Protein AF-A0A7X7DNT7-F1 (afdb_monomer_lite)

Secondary structure (DSSP, 8-state):
---------HHHHHHHHHHHHHHHHHHHHHHHHHHHHHHH-----HHHHHHHHHHHHHHHHHHTS-SSSHHHHHHHHHHHHHHHHHHHHHHHHHHHHHHHHHH-

pLDDT: mean 86.92, std 12.63, range [35.16, 97.25]

Sequence (104 aa):
MMVEIIPFSLESLLLCGYVMFFIMINILGLLISSFYKRKFNQPSPKTGFILAIIIAFALIIVIQIPSKTIVFIQLVSSFLFISSATASIVSTLFLFLTMRKVRK

Structure (mmCIF, N/CA/C/O backbone):
data_AF-A0A7X7DNT7-F1
#
_entry.id   AF-A0A7X7DNT7-F1
#
loop_
_atom_site.group_PDB
_atom_site.id
_atom_site.type_symbol
_atom_site.label_atom_id
_atom_site.label_alt_id
_atom_site.label_comp_id
_atom_site.label_asym_id
_atom_site.label_entity_id
_atom_site.label_seq_id
_atom_site.pdbx_PDB_ins_code
_atom_site.Cartn_x
_atom_site.Cartn_y
_atom_site.Cartn_z
_atom_site.occupancy
_atom_site.B_iso_or_equiv
_atom_site.auth_seq_id
_atom_site.auth_comp_id
_atom_site.auth_asym_id
_atom_site.auth_atom_id
_atom_site.pdbx_PDB_model_num
ATOM 1 N N . MET A 1 1 ? 7.902 -24.024 -27.780 1.00 40.97 1 MET A N 1
ATOM 2 C CA . MET A 1 1 ? 7.625 -22.672 -27.257 1.00 40.97 1 MET A CA 1
ATOM 3 C C . MET A 1 1 ? 8.664 -22.396 -26.181 1.00 40.97 1 MET A C 1
ATOM 5 O O . MET A 1 1 ? 8.538 -22.930 -25.088 1.00 40.97 1 MET A O 1
ATOM 9 N N . MET A 1 2 ? 9.764 -21.722 -26.529 1.00 35.16 2 MET A N 1
ATOM 10 C CA . MET A 1 2 ? 10.780 -21.352 -25.541 1.00 35.16 2 MET A CA 1
ATOM 11 C C . MET A 1 2 ? 10.253 -20.141 -24.775 1.00 35.16 2 MET A C 1
ATOM 13 O O . MET A 1 2 ? 9.922 -19.128 -25.385 1.00 35.16 2 MET A O 1
ATOM 17 N N . VAL A 1 3 ? 10.092 -20.283 -23.461 1.00 48.12 3 VAL A N 1
ATOM 18 C CA . VAL A 1 3 ? 9.792 -19.157 -22.575 1.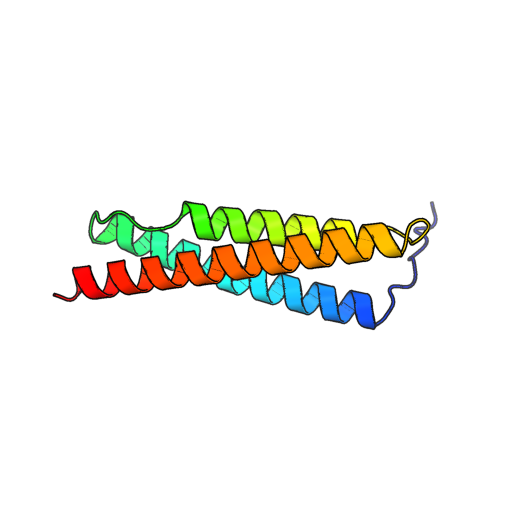00 48.12 3 VAL A CA 1
ATOM 19 C C . VAL A 1 3 ? 11.077 -18.344 -22.493 1.00 48.12 3 VAL A C 1
ATOM 21 O O . VAL A 1 3 ? 12.016 -18.742 -21.808 1.00 48.12 3 VAL A O 1
ATOM 24 N N . GLU A 1 4 ? 11.155 -17.253 -23.250 1.00 45.91 4 GLU A N 1
ATOM 25 C CA . GLU A 1 4 ? 12.224 -16.274 -23.088 1.00 45.91 4 GLU A CA 1
ATOM 26 C C . GLU A 1 4 ? 12.088 -15.667 -21.690 1.00 45.91 4 GLU A C 1
ATOM 28 O O . GLU A 1 4 ? 11.178 -14.887 -21.402 1.00 45.91 4 GLU A O 1
ATOM 33 N N . ILE A 1 5 ? 12.966 -16.093 -20.783 1.00 59.53 5 ILE A N 1
ATOM 34 C CA . ILE A 1 5 ? 13.079 -15.513 -19.451 1.00 59.53 5 ILE A CA 1
ATOM 35 C C . ILE A 1 5 ? 13.713 -14.140 -19.656 1.00 59.53 5 ILE A C 1
ATOM 37 O O . ILE A 1 5 ? 14.924 -14.029 -19.840 1.00 59.53 5 ILE A O 1
ATOM 41 N N . ILE A 1 6 ? 12.884 -13.097 -19.674 1.00 59.78 6 ILE A N 1
ATOM 42 C CA . ILE A 1 6 ? 13.352 -11.711 -19.703 1.00 59.78 6 ILE A CA 1
ATOM 43 C C . ILE A 1 6 ? 14.264 -11.528 -18.479 1.00 59.78 6 ILE A C 1
ATOM 45 O O . ILE A 1 6 ? 13.802 -11.754 -17.355 1.00 59.78 6 ILE A O 1
ATOM 49 N N . PRO A 1 7 ? 15.546 -11.158 -18.649 1.00 62.22 7 PRO A N 1
ATOM 50 C CA . PRO A 1 7 ? 16.430 -10.943 -17.515 1.00 62.22 7 PRO A CA 1
ATOM 51 C C . PRO A 1 7 ? 15.910 -9.747 -16.711 1.00 62.22 7 PRO A C 1
ATOM 53 O O . PRO A 1 7 ? 15.982 -8.600 -17.152 1.00 62.22 7 PRO A O 1
ATOM 56 N N . PHE A 1 8 ? 15.344 -10.020 -15.535 1.00 66.25 8 PHE A N 1
ATOM 57 C CA . PHE A 1 8 ? 14.947 -8.984 -14.588 1.00 66.25 8 PHE A CA 1
ATOM 58 C C . PHE A 1 8 ? 16.196 -8.280 -14.056 1.00 66.25 8 PHE A C 1
ATOM 60 O O . PHE A 1 8 ? 17.145 -8.934 -13.620 1.00 66.25 8 PHE A O 1
ATOM 67 N N . SER A 1 9 ? 16.191 -6.945 -14.050 1.00 80.94 9 SER A N 1
ATOM 68 C CA . SER A 1 9 ? 17.223 -6.192 -13.343 1.00 80.94 9 SER A CA 1
ATOM 69 C C . SER A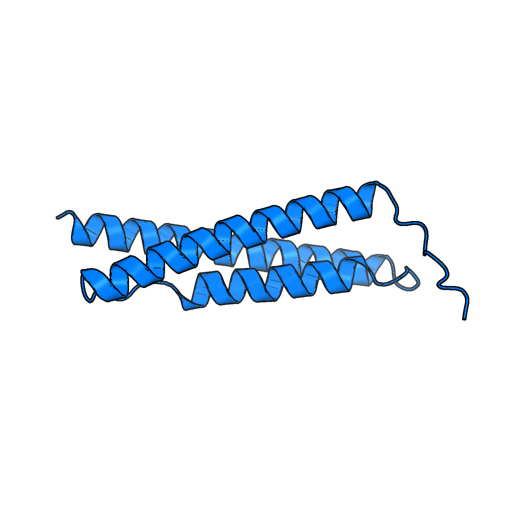 1 9 ? 17.103 -6.447 -11.835 1.00 80.94 9 SER A C 1
ATOM 71 O O . SER A 1 9 ? 16.002 -6.597 -11.291 1.00 80.94 9 SER A O 1
ATOM 73 N N . LEU A 1 10 ? 18.242 -6.490 -11.139 1.00 83.19 10 LEU A N 1
ATOM 74 C CA . LEU A 1 10 ? 18.284 -6.666 -9.684 1.00 83.19 10 LEU A CA 1
ATOM 75 C C . LEU A 1 10 ? 17.489 -5.562 -8.959 1.00 83.19 10 LEU A C 1
ATOM 77 O O . LEU A 1 10 ? 16.805 -5.832 -7.976 1.00 83.19 10 LEU A O 1
ATOM 81 N N . GLU A 1 11 ? 17.511 -4.339 -9.487 1.00 83.44 11 GLU A N 1
ATOM 82 C CA . GLU A 1 11 ? 16.739 -3.204 -8.972 1.00 83.44 11 GLU A CA 1
ATOM 83 C C . GLU A 1 11 ? 15.226 -3.450 -9.036 1.00 83.44 11 GLU A C 1
ATOM 85 O O . GLU A 1 11 ? 14.530 -3.273 -8.035 1.00 83.44 11 GLU A O 1
ATOM 90 N N . SER A 1 12 ? 14.710 -3.918 -10.178 1.00 81.62 12 SER A N 1
ATOM 91 C CA . SER A 1 12 ? 13.288 -4.241 -10.335 1.00 81.62 12 SER A CA 1
ATOM 92 C C . SER A 1 12 ? 12.863 -5.393 -9.426 1.00 81.62 12 SER A C 1
ATOM 94 O O . SER A 1 12 ? 11.757 -5.366 -8.884 1.00 81.62 12 SER A O 1
ATOM 96 N N . LEU A 1 13 ? 13.739 -6.382 -9.216 1.00 87.25 13 LEU A N 1
ATOM 97 C CA . LEU A 1 13 ? 13.488 -7.487 -8.291 1.00 87.25 13 LEU A CA 1
ATOM 98 C C . LEU A 1 13 ? 13.367 -6.991 -6.842 1.00 87.25 13 LEU A C 1
ATOM 100 O O . LEU A 1 13 ? 12.399 -7.325 -6.157 1.00 87.25 13 LEU A O 1
ATOM 104 N N . LEU A 1 14 ? 14.318 -6.169 -6.388 1.00 89.62 14 LEU A N 1
ATOM 105 C CA . LEU A 1 14 ? 14.310 -5.597 -5.039 1.00 89.62 14 LEU A CA 1
ATOM 106 C C . LEU A 1 14 ? 13.095 -4.693 -4.814 1.00 89.62 14 LEU A C 1
ATOM 108 O O . LEU A 1 14 ? 12.428 -4.803 -3.784 1.00 89.62 14 LEU A O 1
ATOM 112 N N . LEU A 1 15 ? 12.766 -3.844 -5.790 1.00 88.56 15 LEU A N 1
ATOM 113 C CA . LEU A 1 15 ? 11.601 -2.968 -5.720 1.00 88.56 15 LEU A CA 1
ATOM 114 C C . LEU A 1 15 ? 10.297 -3.774 -5.660 1.00 88.56 15 LEU A C 1
ATOM 116 O O . LEU A 1 15 ? 9.433 -3.483 -4.836 1.00 88.56 15 LEU A O 1
ATOM 120 N N . CYS A 1 16 ? 10.164 -4.821 -6.477 1.00 90.00 16 CYS A N 1
ATOM 121 C CA . CYS A 1 16 ? 9.005 -5.711 -6.437 1.00 90.00 16 CYS A CA 1
ATOM 122 C C . CYS A 1 16 ? 8.872 -6.397 -5.068 1.00 90.00 16 CYS A C 1
ATOM 124 O O . CYS A 1 16 ? 7.792 -6.391 -4.476 1.00 90.00 16 CYS A O 1
ATOM 126 N N . GLY A 1 17 ? 9.978 -6.910 -4.514 1.00 92.31 17 GLY A N 1
ATOM 127 C CA . GLY A 1 17 ? 10.010 -7.488 -3.169 1.00 92.31 17 GLY A CA 1
ATOM 128 C C . GLY A 1 17 ? 9.575 -6.496 -2.085 1.00 92.31 17 GLY A C 1
ATOM 129 O O . GLY A 1 17 ? 8.772 -6.839 -1.214 1.00 92.31 17 GLY A O 1
ATOM 130 N N . TYR A 1 18 ? 10.031 -5.245 -2.176 1.00 92.31 18 TYR A N 1
ATOM 131 C CA . TYR A 1 18 ? 9.625 -4.173 -1.268 1.00 92.31 18 TYR A CA 1
ATOM 132 C C . TYR A 1 18 ? 8.118 -3.881 -1.346 1.00 92.31 18 TYR A C 1
ATOM 134 O O . TYR A 1 18 ? 7.439 -3.812 -0.319 1.00 92.31 18 TYR A O 1
ATOM 142 N N . VAL A 1 19 ? 7.563 -3.763 -2.556 1.00 94.00 19 VAL A N 1
ATOM 143 C CA . VAL A 1 19 ? 6.124 -3.514 -2.751 1.00 94.00 19 VAL A CA 1
ATOM 144 C C . VAL A 1 19 ? 5.288 -4.698 -2.255 1.00 94.00 19 VAL A C 1
ATOM 146 O O . VAL A 1 19 ? 4.271 -4.497 -1.590 1.00 94.00 19 VAL A O 1
ATOM 149 N N . MET A 1 20 ? 5.741 -5.933 -2.486 1.00 94.44 20 MET A N 1
ATOM 150 C CA . MET A 1 20 ? 5.091 -7.141 -1.968 1.00 94.44 20 MET A CA 1
ATOM 151 C C . MET A 1 20 ? 5.056 -7.175 -0.437 1.00 94.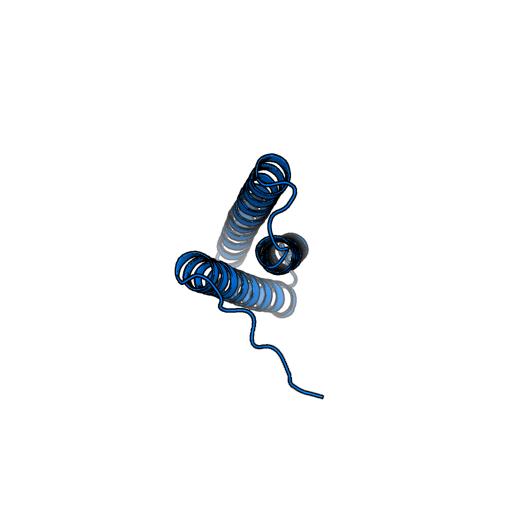44 20 MET A C 1
ATOM 153 O O . MET A 1 20 ? 4.025 -7.509 0.151 1.00 94.44 20 MET A O 1
ATOM 157 N N . PHE A 1 21 ? 6.139 -6.772 0.228 1.00 95.44 21 PHE A N 1
ATOM 158 C CA . PHE A 1 21 ? 6.152 -6.631 1.684 1.00 95.44 21 PHE A CA 1
ATOM 159 C C . PHE A 1 21 ? 5.131 -5.585 2.165 1.00 95.44 21 PHE A C 1
ATOM 161 O O . PHE A 1 21 ? 4.392 -5.822 3.123 1.00 95.44 21 PHE A O 1
ATOM 168 N N . PHE A 1 22 ? 5.012 -4.459 1.456 1.00 93.19 22 PHE A N 1
ATOM 169 C CA . PHE A 1 22 ? 4.022 -3.426 1.764 1.00 93.19 22 PHE A CA 1
ATOM 170 C C . PHE A 1 22 ? 2.577 -3.933 1.614 1.00 93.19 22 PHE A C 1
ATOM 172 O O . PHE A 1 22 ? 1.717 -3.630 2.446 1.00 93.19 22 PHE A O 1
ATOM 179 N N . ILE A 1 23 ? 2.307 -4.757 0.596 1.00 96.44 23 ILE A N 1
ATOM 180 C CA . ILE A 1 23 ? 1.016 -5.438 0.421 1.00 96.44 23 ILE A CA 1
ATOM 181 C C . ILE A 1 23 ? 0.714 -6.328 1.630 1.00 96.44 23 ILE A C 1
ATOM 183 O O . ILE A 1 23 ? -0.384 -6.245 2.181 1.00 96.44 23 ILE A O 1
ATOM 187 N N . MET A 1 24 ? 1.684 -7.123 2.093 1.00 97.25 24 MET A N 1
ATOM 188 C CA . MET A 1 24 ? 1.500 -8.006 3.253 1.00 97.25 24 MET A CA 1
ATOM 189 C C . MET A 1 24 ? 1.139 -7.230 4.523 1.00 97.25 24 MET A C 1
ATOM 191 O O . MET A 1 24 ? 0.207 -7.616 5.231 1.00 97.25 24 MET A O 1
ATOM 195 N N . ILE A 1 25 ? 1.796 -6.096 4.782 1.00 95.62 25 ILE A N 1
ATOM 196 C CA . ILE A 1 25 ? 1.449 -5.221 5.914 1.00 95.62 25 ILE A CA 1
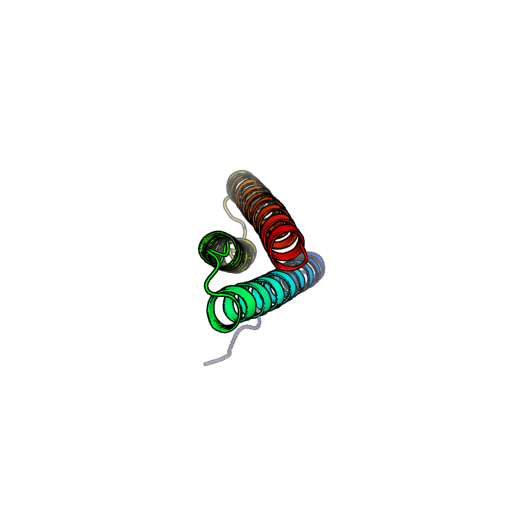ATOM 197 C C . ILE A 1 25 ? 0.001 -4.723 5.804 1.00 95.62 25 ILE A C 1
ATOM 199 O O . ILE A 1 25 ? -0.746 -4.771 6.783 1.00 95.62 25 ILE A O 1
ATOM 203 N N . ASN A 1 26 ? -0.426 -4.276 4.621 1.00 96.44 26 ASN A N 1
ATOM 204 C CA . ASN A 1 26 ? -1.795 -3.797 4.424 1.00 96.44 26 ASN A CA 1
ATOM 205 C C . ASN A 1 26 ? -2.835 -4.923 4.553 1.00 96.44 26 ASN A C 1
ATOM 207 O O . ASN A 1 26 ? -3.918 -4.686 5.089 1.00 96.44 26 ASN A O 1
ATOM 211 N N . ILE A 1 27 ? -2.512 -6.152 4.133 1.00 97.19 27 ILE A N 1
ATOM 212 C CA . ILE A 1 27 ? -3.365 -7.331 4.350 1.00 97.19 27 ILE A CA 1
ATOM 213 C C . ILE A 1 27 ? -3.528 -7.596 5.850 1.00 97.19 27 ILE A C 1
ATOM 215 O O . ILE A 1 27 ? -4.652 -7.774 6.319 1.00 97.19 27 ILE A O 1
ATOM 219 N N . LEU A 1 28 ? -2.441 -7.562 6.625 1.00 96.69 28 LEU A N 1
ATOM 220 C CA . LEU A 1 28 ? -2.511 -7.704 8.082 1.00 96.69 28 LEU A CA 1
ATOM 221 C C . LEU A 1 28 ? -3.378 -6.600 8.706 1.00 96.69 28 LEU A C 1
ATOM 223 O O . LEU A 1 28 ? -4.274 -6.895 9.500 1.00 96.69 28 LEU A O 1
ATOM 227 N N . GLY A 1 29 ? -3.189 -5.345 8.291 1.00 94.88 29 GLY A N 1
ATOM 228 C CA . GLY A 1 29 ? -4.027 -4.217 8.707 1.00 94.88 29 GLY A CA 1
ATOM 229 C C . GLY A 1 29 ? -5.512 -4.426 8.390 1.00 94.88 29 GLY A C 1
ATOM 230 O O . GLY A 1 29 ? -6.374 -4.202 9.245 1.00 94.88 29 GLY A O 1
ATOM 231 N N . LEU A 1 30 ? -5.828 -4.942 7.199 1.00 96.25 30 LEU A N 1
ATOM 232 C CA . LEU A 1 30 ? -7.188 -5.278 6.775 1.00 96.25 30 LEU A CA 1
ATOM 233 C C . LEU A 1 30 ? -7.813 -6.397 7.621 1.00 96.25 30 LEU A C 1
ATOM 235 O O . LEU A 1 30 ? -8.994 -6.306 7.981 1.00 96.25 30 LEU A O 1
ATOM 239 N N . LEU A 1 31 ? -7.044 -7.438 7.951 1.00 95.44 31 LEU A N 1
ATOM 240 C CA . LEU A 1 31 ? -7.489 -8.539 8.809 1.00 95.44 31 LEU A CA 1
ATOM 241 C C . LEU A 1 31 ? -7.801 -8.037 10.220 1.00 95.44 31 LEU A C 1
ATOM 243 O O . LEU A 1 31 ? -8.887 -8.302 10.742 1.00 95.44 31 LEU A O 1
ATOM 247 N N . ILE A 1 32 ? -6.904 -7.236 10.799 1.00 93.19 32 ILE A N 1
ATOM 248 C CA . ILE A 1 32 ? -7.102 -6.618 12.113 1.00 93.19 32 ILE A CA 1
ATOM 249 C C . ILE A 1 32 ? -8.334 -5.703 12.086 1.00 93.19 32 ILE A C 1
ATOM 251 O O . ILE A 1 32 ? -9.231 -5.824 12.919 1.00 93.19 32 ILE A O 1
ATOM 255 N N . SER A 1 33 ? -8.438 -4.832 11.084 1.00 92.25 33 SER A N 1
ATOM 256 C CA . SER A 1 33 ? -9.597 -3.959 10.874 1.00 92.25 33 SER A CA 1
ATOM 257 C C . SER A 1 33 ? -10.903 -4.759 10.768 1.00 92.25 33 SER A C 1
ATOM 259 O O . SER A 1 33 ? -11.930 -4.390 11.349 1.00 92.25 33 SER A O 1
ATOM 261 N N . SER A 1 34 ? -10.880 -5.903 10.083 1.00 92.50 34 SER A N 1
ATOM 262 C CA . SER A 1 34 ? -12.038 -6.788 9.957 1.00 92.50 34 SER A CA 1
ATOM 263 C C . SER A 1 34 ? -12.419 -7.477 11.258 1.00 92.50 34 SER A C 1
ATOM 265 O O . SER A 1 34 ? -13.613 -7.552 11.562 1.00 92.50 34 SER A O 1
ATOM 267 N N . PHE A 1 35 ? -11.432 -7.900 12.043 1.00 92.75 35 PHE A N 1
ATOM 268 C CA . PHE A 1 35 ? -11.642 -8.439 13.378 1.00 92.75 35 PHE A CA 1
ATOM 269 C C . PHE A 1 35 ? -12.322 -7.418 14.297 1.00 92.75 35 PHE A C 1
ATOM 271 O O . PHE A 1 35 ? -13.316 -7.748 14.940 1.00 92.75 35 PHE A O 1
ATOM 278 N N . TYR A 1 36 ? -11.866 -6.160 14.295 1.00 89.25 36 TYR A N 1
ATOM 279 C CA . TYR A 1 36 ? -12.452 -5.111 15.136 1.00 89.25 36 TYR A CA 1
ATOM 280 C C . TYR A 1 36 ? -13.917 -4.821 14.797 1.00 89.25 36 TYR A C 1
ATOM 282 O O . TYR A 1 36 ? -14.743 -4.723 15.706 1.00 89.25 36 TYR A O 1
ATOM 290 N N . LYS A 1 37 ? -14.271 -4.767 13.504 1.00 89.25 37 LYS A N 1
ATOM 291 C CA . LYS A 1 37 ? -15.678 -4.617 13.096 1.00 89.25 37 LYS A CA 1
ATOM 292 C C . LYS A 1 37 ? -16.528 -5.790 13.581 1.00 89.25 37 LYS A C 1
ATOM 294 O O . LYS A 1 37 ? -17.620 -5.571 14.086 1.00 89.25 37 LYS A O 1
ATOM 299 N N . ARG A 1 38 ? -16.043 -7.029 13.439 1.00 91.31 38 ARG A N 1
ATOM 300 C CA . ARG A 1 38 ? -16.808 -8.227 13.821 1.00 91.31 38 ARG A CA 1
ATOM 301 C C . ARG A 1 38 ? -16.960 -8.369 15.338 1.00 91.31 38 ARG A C 1
ATOM 303 O O . ARG A 1 38 ? -18.027 -8.758 15.790 1.00 91.31 38 ARG A O 1
ATOM 310 N N . LYS A 1 39 ? -15.910 -8.071 16.110 1.00 92.19 39 LYS A N 1
ATOM 311 C CA . LYS A 1 39 ? -15.891 -8.270 17.567 1.00 92.19 39 LYS A CA 1
ATOM 312 C C . LYS A 1 39 ? -16.562 -7.136 18.342 1.00 92.19 39 LYS A C 1
ATOM 314 O O . LYS A 1 39 ? -17.227 -7.405 19.333 1.00 92.19 39 LYS A O 1
ATOM 319 N N . PHE A 1 40 ? -16.381 -5.889 17.910 1.00 90.06 40 PHE A N 1
ATOM 320 C CA . PHE A 1 40 ? -16.811 -4.708 18.672 1.00 90.06 40 PHE A CA 1
ATOM 321 C C . PHE A 1 40 ? -17.901 -3.888 17.973 1.00 90.06 40 PHE A C 1
ATOM 323 O O . PHE A 1 40 ? -18.282 -2.831 18.471 1.00 90.06 40 PHE A O 1
ATOM 330 N N . ASN A 1 41 ? -18.370 -4.337 16.801 1.00 87.19 41 ASN A N 1
ATOM 331 C CA . ASN A 1 41 ? -19.358 -3.649 15.965 1.00 87.19 41 ASN A CA 1
ATOM 332 C C . ASN A 1 41 ? -19.020 -2.170 15.670 1.00 87.19 41 ASN A C 1
ATOM 334 O O . ASN A 1 41 ? -19.903 -1.352 15.429 1.00 87.19 41 ASN A O 1
ATOM 338 N N . GLN A 1 42 ? -17.733 -1.806 15.698 1.00 85.81 42 GLN A N 1
ATOM 339 C CA . GLN A 1 42 ? -17.275 -0.456 15.370 1.00 85.81 42 GLN A CA 1
ATOM 340 C C . GLN A 1 42 ? -16.942 -0.348 13.875 1.00 85.81 42 GLN A C 1
ATOM 342 O O . GLN A 1 42 ? -16.388 -1.292 13.295 1.00 85.81 42 GLN A O 1
ATOM 347 N N . PRO A 1 43 ? -17.219 0.802 13.234 1.00 84.38 43 PRO A N 1
ATOM 348 C CA . PRO A 1 43 ? -16.724 1.066 11.892 1.00 84.38 43 PRO A CA 1
ATOM 349 C C . PRO A 1 43 ? -15.188 1.070 11.902 1.00 84.38 43 PRO A C 1
ATOM 351 O O . PRO A 1 43 ? -14.552 1.677 12.766 1.00 84.38 43 PRO A O 1
ATOM 354 N N . SER A 1 44 ? -14.589 0.359 10.947 1.00 86.12 44 SER A N 1
ATOM 355 C CA . SER A 1 44 ? -13.140 0.214 10.809 1.00 86.12 44 SER A CA 1
ATOM 356 C C . SER A 1 44 ? -12.706 0.480 9.361 1.00 86.12 44 SER A C 1
ATOM 358 O O . SER A 1 44 ? -13.484 0.218 8.434 1.00 86.12 44 SER A O 1
ATOM 360 N N . PRO A 1 45 ? -11.491 1.015 9.128 1.00 89.62 45 PRO A N 1
ATOM 361 C CA . PRO A 1 45 ? -11.067 1.549 7.829 1.00 89.62 45 PRO A CA 1
ATOM 362 C C . PRO A 1 45 ? -10.634 0.447 6.849 1.00 89.62 45 PRO A C 1
ATOM 364 O O . PRO A 1 45 ? -9.504 0.411 6.377 1.00 89.62 45 PRO A O 1
ATOM 367 N N . LYS A 1 46 ? -11.521 -0.502 6.542 1.00 90.62 46 LYS A N 1
ATOM 368 C CA . LYS A 1 46 ? -11.221 -1.623 5.631 1.00 90.62 46 LYS A CA 1
ATOM 369 C C . LYS A 1 46 ? -10.930 -1.156 4.209 1.00 90.62 46 LYS A C 1
ATOM 371 O O . LYS A 1 46 ? -9.992 -1.633 3.583 1.00 90.62 46 LYS A O 1
ATOM 376 N N . THR A 1 47 ? -11.736 -0.217 3.719 1.00 90.44 47 THR A N 1
ATOM 377 C CA . THR A 1 47 ? -11.676 0.261 2.335 1.00 90.44 47 THR A CA 1
ATOM 378 C C . THR A 1 47 ? -10.321 0.876 2.006 1.00 90.44 47 THR A C 1
ATOM 380 O O . THR A 1 47 ? -9.804 0.645 0.920 1.00 90.44 47 THR A O 1
ATOM 383 N N . GLY A 1 48 ? -9.713 1.600 2.948 1.00 91.06 48 GLY A N 1
ATOM 384 C CA . GLY A 1 48 ? -8.414 2.225 2.720 1.00 91.06 48 GLY A CA 1
ATOM 385 C C . GLY A 1 48 ? -7.268 1.210 2.606 1.00 91.06 48 GLY A C 1
ATOM 386 O O . GLY A 1 48 ? -6.438 1.345 1.710 1.00 91.06 48 GLY A O 1
ATOM 387 N N . PHE A 1 49 ? -7.275 0.133 3.405 1.00 94.56 49 PHE A N 1
ATOM 388 C CA . PHE A 1 49 ? -6.314 -0.967 3.237 1.00 94.56 49 PHE A CA 1
ATOM 389 C C . PHE A 1 49 ? -6.507 -1.704 1.905 1.00 94.56 49 PHE A C 1
ATOM 391 O O . PHE A 1 49 ? -5.529 -2.010 1.230 1.00 94.56 49 PHE A O 1
ATOM 398 N N . ILE A 1 50 ? -7.757 -1.953 1.493 1.00 95.12 50 ILE A N 1
ATOM 399 C CA . ILE A 1 50 ? -8.059 -2.566 0.187 1.00 95.12 50 ILE A CA 1
ATOM 400 C C . ILE A 1 50 ? -7.536 -1.682 -0.950 1.00 95.12 50 ILE A C 1
ATOM 402 O O . ILE A 1 50 ? -6.888 -2.180 -1.867 1.00 95.12 50 ILE A O 1
ATOM 406 N N . LEU A 1 51 ? -7.770 -0.371 -0.873 1.00 94.62 51 LEU A N 1
ATOM 407 C CA . LEU A 1 51 ? -7.294 0.582 -1.870 1.00 94.62 51 LEU A CA 1
ATOM 408 C C . LEU A 1 51 ? -5.760 0.587 -1.954 1.00 94.62 51 LEU A C 1
ATOM 410 O O . LEU A 1 51 ? -5.214 0.500 -3.051 1.00 94.62 51 LEU A O 1
ATOM 414 N N . ALA A 1 52 ? -5.065 0.621 -0.813 1.00 94.19 52 ALA A N 1
ATOM 415 C CA . ALA A 1 52 ? -3.604 0.572 -0.768 1.00 94.19 52 ALA A CA 1
ATOM 416 C C . ALA A 1 52 ? -3.041 -0.705 -1.418 1.00 94.19 52 ALA A C 1
ATOM 418 O O . ALA A 1 52 ? -2.062 -0.623 -2.163 1.00 94.19 52 ALA A O 1
ATOM 419 N N . ILE A 1 53 ? -3.689 -1.858 -1.192 1.00 95.75 53 ILE A N 1
ATOM 420 C CA . ILE A 1 53 ? -3.337 -3.145 -1.814 1.00 95.75 53 ILE A CA 1
ATOM 421 C C . ILE A 1 53 ? -3.525 -3.088 -3.333 1.00 95.75 53 ILE A C 1
ATOM 423 O O . ILE A 1 53 ? -2.614 -3.456 -4.069 1.00 95.75 53 ILE A O 1
ATOM 427 N N . ILE A 1 54 ? -4.677 -2.606 -3.813 1.00 96.62 54 ILE A N 1
ATOM 428 C CA . ILE A 1 54 ? -4.967 -2.511 -5.254 1.00 96.62 54 ILE A CA 1
ATOM 429 C C . ILE A 1 54 ? -3.941 -1.613 -5.956 1.00 96.62 54 ILE A C 1
ATOM 431 O O . ILE A 1 54 ? -3.397 -1.993 -6.991 1.00 96.62 54 ILE A O 1
ATOM 435 N N . ILE A 1 55 ? -3.631 -0.450 -5.375 1.00 94.94 55 ILE A N 1
ATOM 436 C CA . ILE A 1 55 ? -2.640 0.481 -5.934 1.00 94.94 55 ILE A CA 1
ATOM 437 C C . ILE A 1 55 ? -1.239 -0.151 -5.939 1.00 94.94 55 ILE A C 1
ATOM 439 O O . ILE A 1 55 ? -0.509 -0.017 -6.918 1.00 94.94 55 ILE A O 1
ATOM 443 N N . ALA A 1 56 ? -0.866 -0.878 -4.882 1.00 93.75 56 ALA A N 1
ATOM 444 C CA . ALA A 1 56 ? 0.421 -1.565 -4.818 1.00 93.75 56 ALA A CA 1
ATOM 445 C C . ALA A 1 56 ? 0.537 -2.691 -5.864 1.00 93.75 56 ALA A C 1
ATOM 447 O O . ALA A 1 56 ? 1.585 -2.835 -6.491 1.00 93.75 56 ALA A O 1
ATOM 448 N N . PHE A 1 57 ? -0.537 -3.442 -6.131 1.00 94.75 57 PHE A N 1
ATOM 449 C CA . PHE A 1 57 ? -0.557 -4.407 -7.236 1.00 94.75 57 PHE A CA 1
ATOM 450 C C . PHE A 1 57 ? -0.433 -3.726 -8.602 1.00 94.75 57 PHE A C 1
ATOM 452 O O . PHE A 1 57 ? 0.319 -4.202 -9.452 1.00 94.75 57 PHE A O 1
ATOM 459 N N . ALA A 1 58 ? -1.113 -2.595 -8.810 1.00 93.69 58 ALA A N 1
ATOM 460 C CA . ALA A 1 58 ? -0.967 -1.815 -10.038 1.00 93.69 58 ALA A CA 1
ATOM 461 C C . ALA A 1 58 ? 0.485 -1.350 -10.242 1.00 93.69 58 ALA A C 1
ATOM 463 O O . ALA A 1 58 ? 1.004 -1.434 -11.353 1.00 93.69 58 ALA A O 1
ATOM 464 N N . LEU A 1 59 ? 1.169 -0.937 -9.170 1.00 91.81 59 LEU A N 1
ATOM 465 C CA . LEU A 1 59 ? 2.583 -0.565 -9.212 1.00 91.81 59 LEU A CA 1
ATOM 466 C C . LEU A 1 59 ? 3.477 -1.733 -9.665 1.00 91.81 59 LEU A C 1
ATOM 468 O O . LEU A 1 59 ? 4.346 -1.526 -10.507 1.00 91.81 59 LEU A O 1
ATOM 472 N N . ILE A 1 60 ? 3.240 -2.957 -9.178 1.00 91.38 60 ILE A N 1
ATOM 473 C CA . ILE A 1 60 ? 3.994 -4.149 -9.616 1.00 91.38 60 ILE A CA 1
ATOM 474 C C . ILE A 1 60 ? 3.847 -4.368 -11.125 1.00 91.38 60 ILE A C 1
ATOM 476 O O . ILE A 1 60 ? 4.841 -4.628 -11.800 1.00 91.38 60 ILE A O 1
ATOM 480 N N . ILE A 1 61 ? 2.632 -4.224 -11.662 1.00 89.50 61 ILE A N 1
ATOM 481 C CA . ILE A 1 61 ? 2.373 -4.370 -13.102 1.00 89.50 61 ILE A CA 1
ATOM 482 C C . ILE A 1 61 ? 3.131 -3.297 -13.891 1.00 89.50 61 ILE A C 1
ATOM 484 O O . ILE A 1 61 ? 3.785 -3.612 -14.883 1.00 89.50 61 ILE A O 1
ATOM 488 N N . VAL A 1 62 ? 3.086 -2.041 -13.435 1.00 88.44 62 VAL A N 1
ATOM 489 C CA . VAL A 1 62 ? 3.757 -0.915 -14.104 1.00 88.44 62 VAL A CA 1
ATOM 490 C C . VAL A 1 62 ? 5.279 -1.089 -14.126 1.00 88.44 62 VAL A C 1
ATOM 492 O O . VAL A 1 62 ? 5.901 -0.800 -15.146 1.00 88.44 62 VAL A O 1
ATOM 495 N N . ILE A 1 63 ? 5.880 -1.616 -13.052 1.00 85.75 63 ILE A N 1
ATOM 496 C CA . ILE A 1 63 ? 7.333 -1.857 -12.959 1.00 85.75 63 ILE A CA 1
ATOM 497 C C . ILE A 1 63 ? 7.821 -2.893 -13.988 1.00 85.75 63 ILE A C 1
ATOM 499 O O . ILE A 1 63 ? 8.985 -2.858 -14.383 1.00 85.75 63 ILE A O 1
ATOM 503 N N . GLN A 1 64 ? 6.959 -3.807 -14.445 1.00 83.12 64 GLN A N 1
ATOM 504 C CA . GLN A 1 64 ? 7.330 -4.855 -15.404 1.00 83.12 64 GLN A CA 1
ATOM 505 C C . GLN A 1 64 ? 7.270 -4.409 -16.872 1.00 83.12 64 GLN A C 1
ATOM 507 O O . GLN A 1 64 ? 7.653 -5.179 -17.751 1.00 83.12 64 GLN A O 1
ATOM 512 N N . ILE A 1 65 ? 6.800 -3.192 -17.166 1.00 82.94 65 ILE A N 1
ATOM 513 C CA . ILE A 1 65 ? 6.654 -2.711 -18.545 1.00 82.94 65 ILE A CA 1
ATOM 514 C C . ILE A 1 65 ? 8.034 -2.306 -19.099 1.00 82.94 65 ILE A C 1
ATOM 516 O O . ILE A 1 65 ? 8.628 -1.346 -18.599 1.00 82.94 65 ILE A O 1
ATOM 520 N N . PRO A 1 66 ? 8.551 -2.981 -20.149 1.00 70.19 66 PRO A N 1
ATOM 521 C CA . PRO A 1 66 ? 9.852 -2.659 -20.719 1.00 70.19 66 PRO A CA 1
ATOM 522 C C . PRO A 1 66 ? 9.861 -1.266 -21.365 1.00 70.19 66 PRO A C 1
ATOM 524 O O . PRO A 1 66 ? 8.938 -0.829 -22.057 1.00 70.19 66 PRO A O 1
ATOM 527 N N . SER A 1 67 ? 10.948 -0.555 -21.102 1.00 63.22 67 SER A N 1
ATOM 528 C CA . SER A 1 67 ? 11.139 0.883 -21.240 1.00 63.22 67 SER A CA 1
ATOM 529 C C . SER A 1 67 ? 11.258 1.362 -22.693 1.00 63.22 67 SER A C 1
ATOM 531 O O . SER A 1 67 ? 12.340 1.394 -23.270 1.00 63.22 67 SER A O 1
ATOM 533 N N . LYS A 1 68 ? 10.148 1.850 -23.263 1.00 57.22 68 LYS A N 1
ATOM 534 C CA . LYS A 1 68 ? 10.176 2.812 -24.391 1.00 57.22 68 LYS A CA 1
ATOM 535 C C . LYS A 1 68 ? 9.772 4.240 -23.984 1.00 57.22 68 LYS A C 1
ATOM 537 O O . LYS A 1 68 ? 10.095 5.187 -24.689 1.00 57.22 68 LYS A O 1
ATOM 542 N N . THR A 1 69 ? 9.158 4.418 -22.811 1.00 67.19 69 THR A N 1
ATOM 543 C CA . THR A 1 69 ? 8.743 5.719 -22.242 1.00 67.19 69 THR A CA 1
ATOM 544 C C . THR A 1 69 ? 9.213 5.855 -20.793 1.00 67.19 69 THR A C 1
ATOM 546 O O . THR A 1 69 ? 8.427 5.767 -19.850 1.00 67.19 69 THR A O 1
ATOM 549 N N . ILE A 1 70 ? 10.524 6.044 -20.618 1.00 73.31 70 ILE A N 1
ATOM 550 C CA . ILE A 1 70 ? 11.209 6.001 -19.312 1.00 73.31 70 ILE A CA 1
ATOM 551 C C . ILE A 1 70 ? 10.639 7.040 -18.329 1.00 73.31 70 ILE A C 1
ATOM 553 O O . ILE A 1 70 ? 10.312 6.697 -17.197 1.00 73.31 70 ILE A O 1
ATOM 557 N N . VAL A 1 71 ? 10.436 8.286 -18.771 1.00 82.12 71 VAL A N 1
ATOM 558 C CA . VAL A 1 71 ? 9.995 9.387 -17.889 1.00 82.12 71 VAL A CA 1
ATOM 559 C C . VAL A 1 71 ? 8.549 9.207 -17.418 1.00 82.12 71 VAL A C 1
ATOM 561 O O . VAL A 1 71 ? 8.250 9.381 -16.238 1.00 82.12 71 VAL A O 1
ATOM 564 N N . PHE A 1 72 ? 7.642 8.820 -18.320 1.00 82.38 72 PHE A N 1
ATOM 565 C CA . PHE A 1 72 ? 6.228 8.642 -17.976 1.00 82.38 72 PHE A CA 1
ATOM 566 C C . PHE A 1 72 ? 6.028 7.489 -16.986 1.00 82.38 72 PHE A C 1
ATOM 568 O O . PHE A 1 72 ? 5.311 7.643 -16.001 1.00 82.38 72 PHE A O 1
ATOM 575 N N . ILE A 1 73 ? 6.711 6.358 -17.199 1.00 84.12 73 ILE A N 1
ATOM 576 C CA . ILE A 1 73 ? 6.621 5.192 -16.307 1.00 84.12 73 ILE A CA 1
ATOM 577 C C . ILE A 1 73 ? 7.168 5.527 -14.914 1.00 84.12 73 ILE A C 1
ATOM 579 O O . ILE A 1 73 ? 6.543 5.167 -13.918 1.00 84.12 73 ILE A O 1
ATOM 583 N N . GLN A 1 74 ? 8.283 6.257 -14.818 1.00 85.00 74 GLN A N 1
ATOM 584 C CA . GLN A 1 74 ? 8.839 6.703 -13.534 1.00 85.00 74 GLN A CA 1
ATOM 585 C C . GLN A 1 74 ? 7.885 7.629 -12.772 1.00 85.00 74 GLN A C 1
ATOM 587 O O . GLN A 1 74 ? 7.689 7.467 -11.564 1.00 85.00 74 GLN A O 1
ATOM 592 N N . LEU A 1 75 ? 7.259 8.572 -13.478 1.00 89.50 75 LEU A N 1
ATOM 593 C CA . LEU A 1 75 ? 6.314 9.517 -12.894 1.00 89.50 75 LEU A CA 1
ATOM 594 C C . LEU A 1 75 ? 5.063 8.785 -12.384 1.00 89.50 75 LEU A C 1
ATOM 596 O O . LEU A 1 75 ? 4.707 8.930 -11.217 1.00 89.50 75 LEU A O 1
ATOM 600 N N . VAL A 1 76 ? 4.467 7.907 -13.200 1.00 90.50 76 VAL A N 1
ATOM 601 C CA . VAL A 1 76 ? 3.323 7.066 -12.800 1.00 90.50 76 VAL A CA 1
ATOM 602 C C . VAL A 1 76 ? 3.676 6.164 -11.616 1.00 90.50 76 VAL A C 1
ATOM 604 O O . VAL A 1 76 ? 2.912 6.093 -10.655 1.00 90.50 76 VAL A O 1
ATOM 607 N N . SER A 1 77 ? 4.847 5.523 -11.639 1.00 88.62 77 SER A N 1
ATOM 608 C CA . SER A 1 77 ? 5.311 4.662 -10.542 1.00 88.62 77 SER A CA 1
ATOM 609 C C . SER A 1 77 ? 5.454 5.441 -9.233 1.00 88.62 77 SER A C 1
ATOM 611 O O . SER A 1 77 ? 5.018 4.968 -8.186 1.00 88.62 77 SER A O 1
ATOM 613 N N . SER A 1 78 ? 5.993 6.664 -9.293 1.00 91.00 78 SER A N 1
ATOM 614 C CA . SER A 1 78 ? 6.137 7.540 -8.123 1.00 91.00 78 SER A CA 1
ATOM 615 C C . SER A 1 78 ? 4.781 7.950 -7.548 1.00 91.00 78 SER A C 1
ATOM 617 O O . SER A 1 78 ? 4.576 7.870 -6.337 1.00 91.00 78 SER A O 1
ATOM 619 N N . PHE A 1 79 ? 3.824 8.331 -8.403 1.00 93.88 79 PHE A N 1
ATOM 620 C CA . PHE A 1 79 ? 2.467 8.659 -7.956 1.00 93.88 79 PHE A CA 1
ATOM 621 C C . PHE A 1 79 ? 1.764 7.453 -7.331 1.00 93.88 79 PHE A C 1
ATOM 623 O O . PHE A 1 79 ? 1.229 7.575 -6.232 1.00 93.88 79 PHE A O 1
ATOM 630 N N . LEU A 1 80 ? 1.812 6.281 -7.973 1.00 93.31 80 LEU A N 1
ATOM 631 C CA . LEU A 1 80 ? 1.232 5.049 -7.428 1.00 93.31 80 LEU A CA 1
ATOM 632 C C . LEU A 1 80 ? 1.840 4.695 -6.068 1.00 93.31 80 LEU A C 1
ATOM 634 O O . LEU A 1 80 ? 1.115 4.346 -5.134 1.00 93.31 80 LEU A O 1
ATOM 638 N N . PHE A 1 81 ? 3.157 4.841 -5.930 1.00 93.06 81 PHE A N 1
ATOM 639 C CA . PHE A 1 81 ? 3.850 4.601 -4.673 1.00 93.06 81 PHE A CA 1
ATOM 640 C C . PHE A 1 81 ? 3.367 5.536 -3.557 1.00 93.06 81 PHE A C 1
ATOM 642 O O . PHE A 1 81 ? 2.953 5.075 -2.492 1.00 93.06 81 PHE A O 1
ATOM 649 N N . ILE A 1 82 ? 3.350 6.847 -3.815 1.00 95.50 82 ILE A N 1
ATOM 650 C CA . ILE A 1 82 ? 2.911 7.859 -2.845 1.00 95.50 82 ILE A CA 1
ATOM 651 C C . ILE A 1 82 ? 1.433 7.660 -2.485 1.00 95.50 82 ILE A C 1
ATOM 653 O O . ILE A 1 82 ? 1.071 7.711 -1.308 1.00 95.50 82 ILE A O 1
ATOM 657 N N . SER A 1 83 ? 0.567 7.385 -3.462 1.00 93.62 83 SER A N 1
ATOM 658 C CA . SER A 1 83 ? -0.857 7.128 -3.223 1.00 93.62 83 SER A CA 1
ATOM 659 C C . SER A 1 83 ? -1.091 5.866 -2.386 1.00 93.62 83 SER A C 1
ATOM 661 O O . SER A 1 83 ? -1.909 5.888 -1.468 1.00 93.62 83 SER A O 1
ATOM 663 N N . SER A 1 84 ? -0.351 4.780 -2.637 1.00 94.38 84 SER A N 1
ATOM 664 C CA . SER A 1 84 ? -0.431 3.563 -1.815 1.00 94.38 84 SER A CA 1
ATOM 665 C C . SER A 1 84 ? 0.052 3.818 -0.382 1.00 94.38 84 SER A C 1
ATOM 667 O O . SER A 1 84 ? -0.629 3.457 0.582 1.00 94.38 84 SER A O 1
ATOM 669 N N . ALA A 1 85 ? 1.185 4.509 -0.224 1.00 94.06 85 ALA A N 1
ATOM 670 C CA . ALA A 1 85 ? 1.751 4.826 1.083 1.00 94.06 85 ALA A CA 1
ATOM 671 C C . ALA A 1 85 ? 0.829 5.734 1.910 1.00 94.06 85 ALA A C 1
ATOM 673 O O . ALA A 1 85 ? 0.559 5.451 3.077 1.00 94.06 85 ALA A O 1
ATOM 674 N N . THR A 1 86 ? 0.288 6.791 1.304 1.00 95.56 86 THR A N 1
ATOM 675 C CA . THR A 1 86 ? -0.650 7.707 1.972 1.00 95.56 86 THR A CA 1
ATOM 676 C C . THR A 1 86 ? -1.948 7.003 2.366 1.00 95.56 86 THR A C 1
ATOM 678 O O . THR A 1 86 ? -2.379 7.139 3.512 1.00 95.56 86 THR A O 1
ATOM 681 N N . ALA A 1 87 ? -2.532 6.180 1.486 1.00 93.81 87 ALA A N 1
ATOM 682 C CA . ALA A 1 87 ? -3.708 5.371 1.813 1.00 93.81 87 ALA A CA 1
ATOM 683 C C . ALA A 1 87 ? -3.441 4.412 2.988 1.00 93.81 87 ALA A C 1
ATOM 685 O O . ALA A 1 87 ? -4.272 4.295 3.894 1.00 93.81 87 ALA A O 1
ATOM 686 N N . SER A 1 88 ? -2.266 3.777 3.014 1.00 95.00 88 SER A N 1
ATOM 687 C CA . SER A 1 88 ? -1.831 2.893 4.102 1.00 95.00 88 SER A CA 1
ATOM 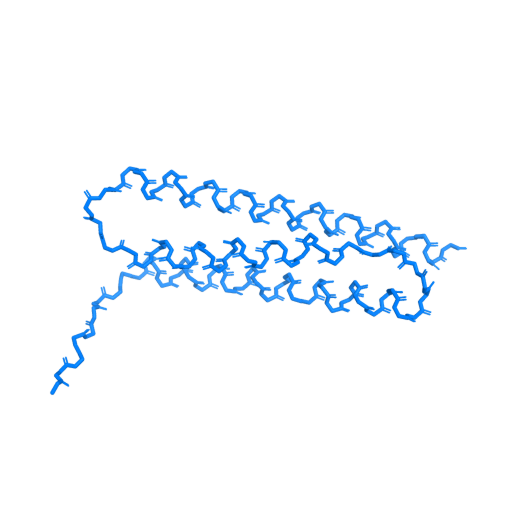688 C C . SER A 1 88 ? -1.680 3.639 5.436 1.00 95.00 88 SER A C 1
ATOM 690 O O . SER A 1 88 ? -2.248 3.219 6.450 1.00 95.00 88 SER A O 1
ATOM 692 N N . ILE A 1 89 ? -0.996 4.792 5.446 1.00 96.75 89 ILE A N 1
ATOM 693 C CA . ILE A 1 89 ? -0.799 5.619 6.650 1.00 96.75 89 ILE A CA 1
ATOM 694 C C . ILE A 1 89 ? -2.144 6.077 7.216 1.00 96.75 89 ILE A C 1
ATOM 696 O O . ILE A 1 89 ? -2.419 5.881 8.400 1.00 96.75 89 ILE A O 1
ATOM 700 N N . VAL A 1 90 ? -3.010 6.640 6.371 1.00 95.88 90 VAL A N 1
ATOM 701 C CA . VAL A 1 90 ? -4.327 7.140 6.787 1.00 95.88 90 VAL A CA 1
ATOM 702 C C . VAL A 1 90 ? -5.189 6.004 7.349 1.00 95.88 90 VAL A C 1
ATOM 704 O O . VAL A 1 90 ? -5.785 6.149 8.417 1.00 95.88 90 VAL A O 1
ATOM 707 N N . SER A 1 91 ? -5.206 4.841 6.693 1.00 94.81 91 SER A N 1
ATOM 708 C CA . SER A 1 91 ? -5.951 3.664 7.168 1.00 94.81 91 SER A CA 1
ATOM 709 C C . SER A 1 91 ? -5.428 3.149 8.504 1.00 94.81 91 SER A C 1
ATOM 711 O O . SER A 1 91 ? -6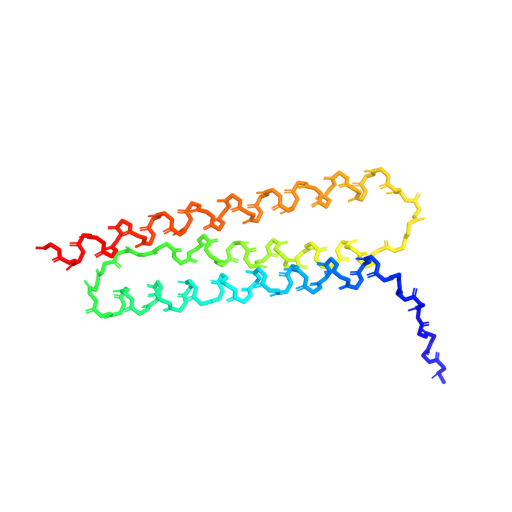.210 2.793 9.386 1.00 94.81 91 SER A O 1
ATOM 713 N N . THR A 1 92 ? -4.110 3.155 8.684 1.00 95.19 92 THR A N 1
ATOM 714 C CA . THR A 1 92 ? -3.464 2.737 9.931 1.00 95.19 92 THR A CA 1
ATOM 715 C C . THR A 1 92 ? -3.786 3.698 11.073 1.00 95.19 92 THR A C 1
ATOM 717 O O . THR A 1 92 ? -4.137 3.249 12.164 1.00 95.19 92 THR A O 1
ATOM 720 N N . LEU A 1 93 ? -3.761 5.011 10.823 1.00 96.12 93 LEU A N 1
ATOM 721 C CA . LEU A 1 93 ? -4.157 6.026 11.803 1.00 96.12 93 LEU A CA 1
ATOM 722 C C . LEU A 1 93 ? -5.621 5.867 12.222 1.00 96.12 93 LEU A C 1
ATOM 724 O O . LEU A 1 93 ? -5.923 5.849 13.416 1.00 96.12 93 LEU A O 1
ATOM 728 N N . PHE A 1 94 ? -6.535 5.685 11.266 1.00 92.94 94 PHE A N 1
ATOM 729 C CA . PHE A 1 94 ? -7.938 5.427 11.588 1.00 92.94 94 PHE A CA 1
ATOM 730 C C . PHE A 1 94 ? -8.118 4.132 12.379 1.00 92.94 94 PHE A C 1
ATOM 732 O O . PHE A 1 94 ? -8.890 4.109 13.336 1.00 92.94 94 PHE A O 1
ATOM 739 N N . LEU A 1 95 ? -7.383 3.070 12.037 1.00 93.81 95 LEU A N 1
ATOM 740 C CA . LEU A 1 95 ? -7.442 1.807 12.765 1.00 93.81 95 LEU A CA 1
ATOM 741 C C . LEU A 1 95 ? -6.973 2.001 14.209 1.00 93.81 95 LEU A C 1
ATOM 743 O O . LEU A 1 95 ? -7.654 1.561 15.132 1.00 93.81 95 LEU A O 1
ATOM 747 N N . PHE A 1 96 ? -5.868 2.719 14.411 1.00 93.94 96 PHE A N 1
ATOM 748 C CA . PHE A 1 96 ? -5.364 3.069 15.736 1.00 93.94 96 PHE A CA 1
ATOM 749 C C . PHE A 1 96 ? -6.401 3.847 16.560 1.00 93.94 96 PHE A C 1
ATOM 751 O O . PHE A 1 96 ? -6.637 3.523 17.726 1.00 93.94 96 PHE A O 1
ATOM 758 N N . LEU A 1 97 ? -7.077 4.832 15.960 1.00 92.44 97 LEU A N 1
ATOM 759 C CA . LEU A 1 97 ? -8.150 5.573 16.627 1.00 92.44 97 LEU A CA 1
ATOM 760 C C . LEU A 1 97 ? -9.337 4.667 16.989 1.00 92.44 97 LEU A C 1
ATOM 762 O O . LEU A 1 97 ? -9.841 4.757 18.111 1.00 92.44 97 LEU A O 1
ATOM 766 N N . THR A 1 98 ? -9.745 3.753 16.101 1.00 90.44 98 THR A N 1
ATOM 767 C CA . THR A 1 98 ? -10.790 2.758 16.393 1.00 90.44 98 THR A CA 1
ATOM 768 C C . THR A 1 98 ? -10.389 1.865 17.569 1.00 90.44 98 THR A C 1
ATOM 770 O O . THR A 1 98 ? -11.184 1.675 18.488 1.00 90.44 98 THR A O 1
ATOM 773 N N . MET A 1 99 ? -9.151 1.364 17.599 1.00 91.06 99 MET A N 1
ATOM 774 C CA . MET A 1 99 ? -8.642 0.556 18.716 1.00 91.06 99 MET A CA 1
ATOM 775 C C . MET A 1 99 ? -8.640 1.338 20.030 1.00 91.06 99 MET A C 1
ATOM 777 O O . MET A 1 99 ? -9.079 0.829 21.061 1.00 91.06 99 MET A O 1
ATOM 781 N N . ARG A 1 100 ? -8.187 2.598 19.994 1.00 91.12 100 ARG A N 1
ATOM 782 C CA . ARG A 1 100 ? -8.177 3.482 21.164 1.00 91.12 100 ARG A CA 1
ATOM 783 C C . ARG A 1 100 ? -9.587 3.728 21.697 1.00 91.12 100 ARG A C 1
ATOM 785 O O . ARG A 1 100 ? -9.750 3.797 22.910 1.00 91.12 100 ARG A O 1
ATOM 792 N N . LYS A 1 101 ? -10.584 3.857 20.815 1.00 87.88 101 LYS A N 1
ATOM 793 C CA . LYS A 1 101 ? -11.991 4.044 21.192 1.00 87.88 101 LYS A CA 1
ATOM 794 C C . LYS A 1 101 ? -12.580 2.799 21.853 1.00 87.88 101 LYS A C 1
ATOM 796 O O . LYS A 1 101 ? -13.298 2.946 22.821 1.00 87.88 101 LYS A O 1
ATOM 801 N N . VAL A 1 102 ? -12.264 1.603 21.355 1.00 89.31 102 VAL A N 1
ATOM 802 C CA . VAL A 1 102 ? -12.759 0.328 21.913 1.00 89.31 102 VAL A CA 1
ATOM 803 C C . VAL A 1 102 ? -12.148 0.000 23.280 1.00 89.31 102 VAL A C 1
ATOM 805 O O . VAL A 1 102 ? -12.758 -0.712 24.068 1.00 89.31 102 VAL A O 1
ATOM 808 N N . ARG A 1 103 ? -10.928 0.477 23.556 1.00 85.56 103 ARG A N 1
ATOM 809 C CA . ARG A 1 103 ? -10.251 0.257 24.844 1.00 85.56 103 ARG A CA 1
ATOM 810 C C . ARG A 1 103 ? -10.797 1.136 25.979 1.00 85.56 103 ARG A C 1
ATOM 812 O O . ARG A 1 103 ? -10.569 0.798 27.136 1.00 85.56 103 ARG A O 1
ATOM 819 N N . LYS A 1 104 ? -11.408 2.274 25.648 1.00 66.94 104 LYS A N 1
ATOM 820 C CA . LYS A 1 104 ? -12.043 3.178 26.614 1.00 66.94 104 LYS A CA 1
ATOM 821 C C . LYS A 1 104 ? -13.480 2.748 26.859 1.00 66.94 104 LYS A C 1
ATOM 823 O O . LYS A 1 104 ? -13.904 2.896 28.019 1.00 66.94 104 LYS A O 1
#

Radius of gyration: 17.26 Å; chains: 1; bounding box: 38×32×54 Å

Foldseek 3Di:
DDPPPDDDDPVLVVVLVVLVVLLVVLVVLLVLQVCLCVPVVDHALNVLSVVLNVLSVVLNVLSPDDDPPVVVSVVSNVVSVVSSVVSSVVRVVRRVVSVVVSVD